Protein AF-A0A1Q6R2U0-F1 (afdb_monomer_lite)

Foldseek 3Di:
DDPPPPDDPPPCDPDPDQDPDPVSVVLQVVLVVVLVVCVVVVHDPVVNVVSSVCSNPDDLLPLVSQDPDPVCVLVSVLSVQLNVCVVVVHDNVVSVVSSVCSVVVVDPDPPPPDD

Radius of gyration: 21.15 Å; chains: 1; bounding box: 33×28×81 Å

Secondary structure (DSSP, 8-state):
--------------------SHHHHHHHHHHHHHHHHHHHTT--HHHHHHHHHHHHH--TT-GGGS--SHHHHHHHHHHHHHHHHHHTT--HHHHHHHHHHHHTT----------

Organism: NCBI:txid626940

Structure (mmCIF, N/CA/C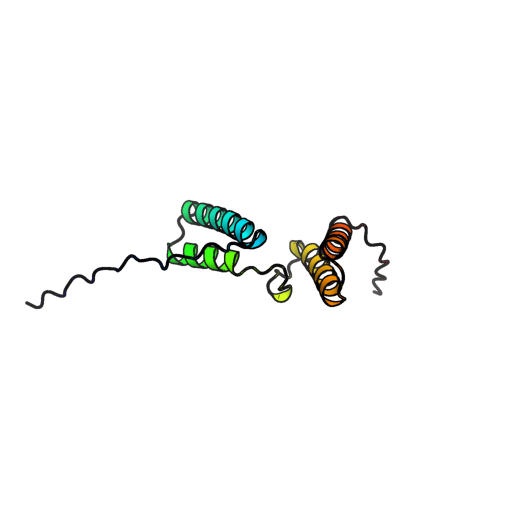/O backbone):
data_AF-A0A1Q6R2U0-F1
#
_entry.id   AF-A0A1Q6R2U0-F1
#
loop_
_atom_site.group_PDB
_atom_site.id
_atom_site.type_symbol
_atom_site.label_atom_id
_atom_site.label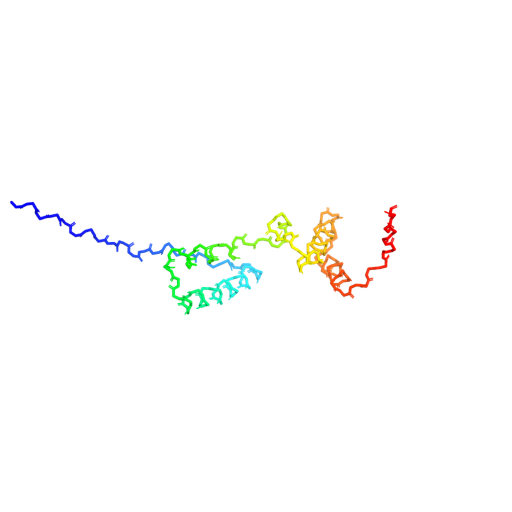_alt_id
_atom_site.label_comp_id
_atom_site.label_asym_id
_atom_site.label_entity_id
_atom_site.label_seq_id
_atom_site.pdbx_PDB_ins_code
_atom_site.Cartn_x
_atom_site.Cartn_y
_atom_site.Cartn_z
_atom_site.occupancy
_atom_site.B_iso_or_equiv
_atom_site.auth_seq_id
_atom_site.auth_comp_id
_atom_site.auth_asym_id
_atom_site.auth_atom_id
_atom_site.pdbx_PDB_model_num
ATOM 1 N N . MET A 1 1 ? 4.110 -22.335 -54.935 1.00 39.41 1 MET A N 1
ATOM 2 C CA . MET A 1 1 ? 4.667 -21.355 -53.977 1.00 39.41 1 MET A CA 1
ATOM 3 C C . MET A 1 1 ? 3.558 -20.981 -53.012 1.00 39.41 1 MET A C 1
ATOM 5 O O . MET A 1 1 ? 2.598 -20.349 -53.429 1.00 39.41 1 MET A O 1
ATOM 9 N N . VAL A 1 2 ? 3.614 -21.476 -51.776 1.00 39.28 2 VAL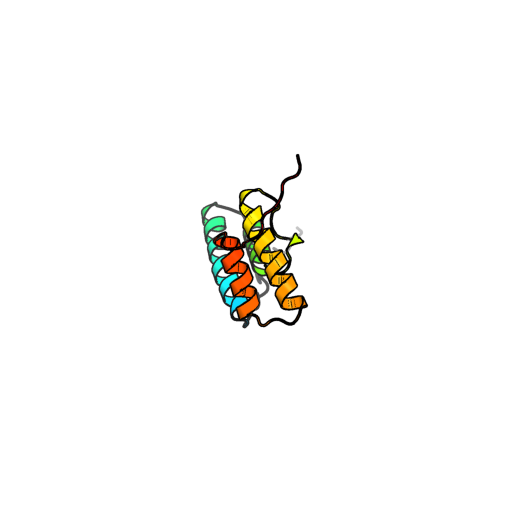 A N 1
ATOM 10 C CA . VAL A 1 2 ? 2.599 -21.178 -50.756 1.00 39.28 2 VAL A CA 1
ATOM 11 C C . VAL A 1 2 ? 2.981 -19.849 -50.117 1.00 39.28 2 VAL A C 1
ATOM 13 O O . VAL A 1 2 ? 3.939 -19.777 -49.354 1.00 39.28 2 VAL A O 1
ATOM 16 N N . VAL A 1 3 ? 2.271 -18.785 -50.485 1.00 45.88 3 VAL A N 1
ATOM 17 C CA . VAL A 1 3 ? 2.403 -17.474 -49.846 1.00 45.88 3 VAL A CA 1
ATOM 18 C C . VAL A 1 3 ? 1.584 -17.541 -48.561 1.00 45.88 3 VAL A C 1
ATOM 20 O O . VAL A 1 3 ? 0.357 -17.464 -48.592 1.00 45.88 3 VAL A O 1
ATOM 23 N N . ILE A 1 4 ? 2.252 -17.783 -47.433 1.00 52.69 4 ILE A N 1
ATOM 24 C CA . ILE A 1 4 ? 1.596 -17.774 -46.126 1.00 52.69 4 ILE A CA 1
ATOM 25 C C . ILE A 1 4 ? 1.245 -16.321 -45.801 1.00 52.69 4 ILE A C 1
ATOM 27 O O . ILE A 1 4 ? 2.113 -15.464 -45.654 1.00 52.69 4 ILE A O 1
ATOM 31 N N . LYS A 1 5 ? -0.067 -16.078 -45.764 1.00 48.94 5 LYS A N 1
ATOM 32 C CA . LYS A 1 5 ? -0.763 -14.872 -45.314 1.00 48.94 5 LYS A CA 1
ATOM 33 C C . LYS A 1 5 ? -0.088 -14.336 -44.047 1.00 48.94 5 LYS A C 1
ATOM 35 O O . LYS A 1 5 ? -0.131 -14.996 -43.012 1.00 48.94 5 LYS A O 1
ATOM 40 N N . GLY A 1 6 ? 0.532 -13.160 -44.147 1.00 45.28 6 GLY A N 1
ATOM 41 C CA . GLY A 1 6 ? 1.014 -12.410 -42.993 1.00 45.28 6 GLY A CA 1
ATOM 42 C C . GLY A 1 6 ? -0.164 -12.147 -42.067 1.00 45.28 6 GLY A C 1
ATOM 43 O O . GLY A 1 6 ? -1.067 -11.387 -42.401 1.00 45.28 6 GLY A O 1
ATOM 44 N N . SER A 1 7 ? -0.187 -12.870 -40.955 1.00 45.28 7 SER A N 1
ATOM 45 C CA . SER A 1 7 ? -1.165 -12.762 -39.887 1.00 45.28 7 SER A CA 1
ATOM 46 C C . SER A 1 7 ? -1.144 -11.344 -39.331 1.00 45.28 7 SER A C 1
ATOM 48 O O . SER A 1 7 ? -0.185 -10.924 -38.688 1.00 45.28 7 SER A O 1
ATOM 50 N N . GLU A 1 8 ? -2.216 -10.621 -39.631 1.00 45.44 8 GLU A N 1
ATOM 51 C CA . GLU A 1 8 ? -2.621 -9.365 -39.023 1.00 45.44 8 GLU A CA 1
ATOM 52 C C . GLU A 1 8 ? -2.607 -9.553 -37.499 1.00 45.44 8 GLU A C 1
ATOM 54 O O . GLU A 1 8 ? -3.492 -10.193 -36.926 1.00 45.44 8 GLU A O 1
ATOM 59 N N . VAL A 1 9 ? -1.546 -9.082 -36.834 1.00 49.19 9 VAL A N 1
ATOM 60 C CA . VAL A 1 9 ? -1.520 -9.023 -35.374 1.00 49.19 9 VAL A CA 1
ATOM 61 C C . VAL A 1 9 ? -2.560 -7.988 -34.982 1.00 49.19 9 VAL A C 1
ATOM 63 O O . VAL A 1 9 ? -2.351 -6.782 -35.096 1.00 49.19 9 VAL A O 1
ATOM 66 N N . ASN A 1 10 ? -3.738 -8.480 -34.612 1.00 46.56 10 ASN A N 1
ATOM 67 C CA . ASN A 1 10 ? -4.808 -7.697 -34.024 1.00 46.56 10 ASN A CA 1
ATOM 68 C C . ASN A 1 10 ? -4.240 -7.052 -32.750 1.00 46.56 10 ASN A C 1
ATOM 70 O O . ASN A 1 10 ? -4.288 -7.625 -31.668 1.00 46.56 10 ASN A O 1
ATOM 74 N N . ASN A 1 11 ? -3.660 -5.858 -32.886 1.00 49.44 11 ASN A N 1
ATOM 75 C CA . ASN A 1 11 ? -3.066 -5.063 -31.808 1.00 49.44 11 ASN A CA 1
ATOM 76 C C . ASN A 1 11 ? -4.152 -4.441 -30.904 1.00 49.44 11 ASN A C 1
ATOM 78 O O . ASN A 1 11 ? -3.963 -3.390 -30.292 1.00 49.44 11 ASN A O 1
ATOM 82 N N . MET A 1 12 ? -5.331 -5.065 -30.868 1.00 46.28 12 MET A N 1
ATOM 83 C CA . MET A 1 12 ? -6.442 -4.698 -30.015 1.00 46.28 12 MET A CA 1
ATOM 84 C C . MET A 1 12 ? -6.142 -5.213 -28.616 1.00 46.28 12 MET A C 1
ATOM 86 O O . MET A 1 12 ? -6.625 -6.263 -28.198 1.00 46.28 12 MET A O 1
ATOM 90 N N . HIS A 1 13 ? -5.320 -4.466 -27.881 1.00 50.41 13 HIS A N 1
ATOM 91 C CA . HIS A 1 13 ? -5.285 -4.629 -26.438 1.00 50.41 13 HIS A CA 1
ATOM 92 C C . HIS A 1 13 ? -6.718 -4.448 -25.912 1.00 50.41 13 HIS A C 1
ATOM 94 O O . HIS A 1 13 ? -7.342 -3.423 -26.221 1.00 50.41 13 HIS A O 1
ATOM 100 N N . PRO A 1 14 ? -7.268 -5.427 -25.167 1.00 59.00 14 PRO A N 1
ATOM 101 C CA . PRO A 1 14 ? -8.590 -5.294 -24.580 1.00 59.00 14 PRO A CA 1
ATOM 102 C C . PRO A 1 14 ? -8.620 -4.013 -23.754 1.00 59.00 14 PRO A C 1
ATOM 104 O O . PRO A 1 14 ? -7.723 -3.741 -22.951 1.00 59.00 14 PRO A O 1
ATOM 107 N N . LYS A 1 15 ? -9.625 -3.181 -24.021 1.00 57.06 15 LYS A N 1
ATOM 108 C CA . LYS A 1 15 ? -9.769 -1.877 -23.386 1.00 57.06 15 LYS A CA 1
ATOM 109 C C . LYS A 1 15 ? -10.036 -2.127 -21.906 1.00 57.06 15 LYS A C 1
ATOM 111 O O . LYS A 1 15 ? -11.103 -2.612 -21.547 1.00 57.06 15 LYS A O 1
ATOM 116 N N . PHE A 1 16 ? -9.040 -1.868 -21.068 1.00 62.78 16 PHE A N 1
ATOM 117 C CA . PHE A 1 16 ? -9.191 -2.022 -19.631 1.00 62.78 16 PHE A CA 1
ATOM 118 C C . PHE A 1 16 ? -10.194 -0.977 -19.133 1.00 62.78 16 PHE A C 1
ATOM 120 O O . PHE A 1 16 ? -9.977 0.225 -19.304 1.00 62.78 16 PHE A O 1
ATOM 127 N N . GLU A 1 17 ? -11.311 -1.433 -18.571 1.00 62.31 17 GLU A N 1
ATOM 128 C CA . GLU A 1 17 ? -12.320 -0.551 -17.996 1.00 62.31 17 GLU A CA 1
ATOM 129 C C . GLU A 1 17 ? -11.741 0.092 -16.736 1.00 62.31 17 GLU A C 1
ATOM 131 O O . GLU A 1 17 ? -11.443 -0.585 -15.751 1.00 62.31 17 GLU A O 1
ATOM 136 N N . ILE A 1 18 ? -11.520 1.409 -16.787 1.00 63.31 18 ILE A N 1
ATOM 137 C CA . ILE A 1 18 ? -11.018 2.162 -15.639 1.00 63.31 18 ILE A CA 1
ATOM 138 C C . ILE A 1 18 ? -12.087 2.076 -14.547 1.00 63.31 18 ILE A C 1
ATOM 140 O O . ILE A 1 18 ? -13.216 2.516 -14.783 1.00 63.31 18 ILE A O 1
ATOM 144 N N . PRO A 1 19 ? -11.764 1.540 -13.359 1.00 64.81 19 PRO A N 1
ATOM 145 C CA . PRO A 1 19 ? -12.742 1.456 -12.292 1.00 64.81 19 PRO A CA 1
ATOM 146 C C . PRO A 1 19 ? -13.246 2.854 -11.922 1.00 64.81 19 PRO A C 1
ATOM 148 O O . PRO A 1 19 ? -12.452 3.766 -11.689 1.00 64.81 19 PRO A O 1
ATOM 151 N N . THR A 1 20 ? -14.565 3.018 -11.844 1.00 63.44 20 THR A N 1
ATOM 152 C CA . THR A 1 20 ? -15.222 4.280 -11.455 1.00 63.44 20 THR A CA 1
ATOM 153 C C . THR A 1 20 ? -15.216 4.519 -9.946 1.00 63.44 20 THR A C 1
ATOM 155 O O . THR A 1 20 ? -15.589 5.595 -9.485 1.00 63.44 20 THR A O 1
ATOM 158 N N . ASP A 1 21 ? -14.790 3.522 -9.172 1.00 73.62 21 ASP A N 1
ATOM 159 C CA . ASP A 1 21 ? -14.623 3.620 -7.730 1.00 73.62 21 ASP A CA 1
ATOM 160 C C . AS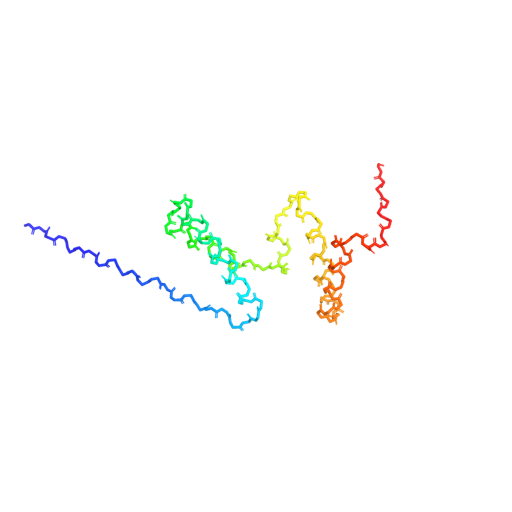P A 1 21 ? -13.473 4.595 -7.369 1.00 73.62 21 ASP A C 1
ATOM 162 O O . ASP A 1 21 ? -12.394 4.513 -7.971 1.00 73.62 21 ASP A O 1
ATOM 166 N N . PRO A 1 22 ? -13.643 5.500 -6.382 1.00 69.00 22 PRO A N 1
ATOM 167 C CA . PRO A 1 22 ? -12.612 6.465 -5.983 1.00 69.00 22 PRO A CA 1
ATOM 168 C C . PRO A 1 22 ? -11.255 5.836 -5.625 1.00 69.00 22 PRO A C 1
ATOM 170 O O . PRO A 1 22 ? -10.199 6.410 -5.919 1.00 69.00 22 PRO A O 1
ATOM 173 N N . HIS A 1 23 ? -11.266 4.643 -5.023 1.00 70.12 23 HIS A N 1
ATOM 174 C CA . HIS A 1 23 ? -10.060 3.887 -4.687 1.00 70.12 23 HIS A CA 1
ATOM 175 C C . HIS A 1 23 ? -9.516 3.126 -5.911 1.00 70.12 23 HIS A C 1
ATOM 177 O O . HIS A 1 23 ? -8.309 2.952 -6.081 1.00 70.12 23 HIS A O 1
ATOM 183 N N . GLY A 1 24 ? -10.394 2.702 -6.818 1.00 71.25 24 GLY A N 1
ATOM 184 C CA . GLY A 1 24 ? -10.045 2.205 -8.148 1.00 71.25 24 GLY A CA 1
ATOM 185 C C . GLY A 1 24 ? -9.285 3.220 -9.013 1.00 71.25 24 GLY A C 1
ATOM 186 O O . GLY A 1 24 ? -8.281 2.860 -9.630 1.00 71.25 24 GLY A O 1
ATOM 187 N N . LYS A 1 25 ? -9.678 4.500 -8.981 1.00 76.44 25 LYS A N 1
ATOM 188 C CA . LYS A 1 25 ? -8.966 5.586 -9.677 1.00 76.44 25 LYS A CA 1
ATOM 189 C C . LYS A 1 25 ? -7.533 5.768 -9.162 1.00 76.44 25 LYS A C 1
ATOM 191 O O . LYS A 1 25 ? -6.603 5.831 -9.961 1.00 76.44 25 LYS A O 1
ATOM 196 N N . HIS A 1 26 ? -7.337 5.778 -7.841 1.00 77.69 26 HIS A N 1
ATOM 197 C CA . HIS A 1 26 ? -5.997 5.865 -7.242 1.00 77.69 26 HIS A CA 1
ATOM 198 C C . HIS A 1 26 ? -5.115 4.662 -7.608 1.00 77.69 26 HIS A C 1
ATOM 200 O O . HIS A 1 26 ? -3.924 4.822 -7.885 1.00 77.69 26 HIS A O 1
ATOM 206 N N . ARG A 1 27 ? -5.696 3.454 -7.661 1.00 78.75 27 ARG A N 1
ATOM 207 C CA . ARG A 1 27 ? -4.988 2.249 -8.123 1.00 78.75 27 ARG A CA 1
ATOM 208 C C . ARG A 1 27 ? -4.562 2.365 -9.582 1.00 78.75 27 ARG A C 1
ATOM 210 O O . ARG A 1 27 ? -3.418 2.048 -9.886 1.00 78.75 27 ARG A O 1
ATOM 217 N N . TYR A 1 28 ? -5.426 2.885 -10.451 1.00 81.50 28 TYR A N 1
ATOM 218 C CA . TYR A 1 28 ? -5.092 3.131 -11.854 1.00 81.50 28 TYR A CA 1
ATOM 219 C C . TYR A 1 28 ? -3.952 4.147 -12.014 1.00 81.50 28 TYR A C 1
ATOM 221 O O . TYR A 1 28 ? -3.000 3.896 -12.750 1.00 81.50 28 TYR A O 1
ATOM 229 N N . GLU A 1 29 ? -3.987 5.262 -11.278 1.00 82.25 29 GLU A N 1
ATOM 230 C CA . GLU A 1 29 ? -2.904 6.255 -11.289 1.00 82.25 29 GLU A CA 1
ATOM 23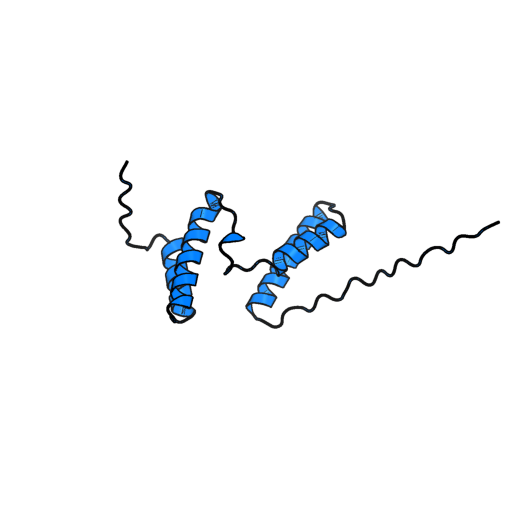1 C C . GLU A 1 29 ? -1.568 5.662 -10.809 1.00 82.25 29 GLU A C 1
ATOM 233 O O . GLU A 1 29 ? -0.519 5.924 -11.401 1.00 82.25 29 GLU A O 1
ATOM 238 N N . SER A 1 30 ? -1.594 4.816 -9.774 1.00 82.94 30 SER A N 1
ATOM 239 C CA . SER A 1 30 ? -0.413 4.073 -9.319 1.00 82.94 30 SER A CA 1
ATOM 240 C C . SER A 1 30 ? 0.077 3.077 -10.377 1.00 82.94 30 SER A C 1
ATOM 242 O O . SER A 1 30 ? 1.263 3.053 -10.713 1.00 82.94 30 SER A O 1
ATOM 244 N N . ALA A 1 31 ? -0.836 2.299 -10.969 1.00 84.19 31 ALA A N 1
ATOM 245 C CA . ALA A 1 31 ? -0.523 1.316 -12.002 1.00 84.19 31 ALA A CA 1
ATOM 246 C C . ALA A 1 31 ? 0.174 1.970 -13.200 1.00 84.19 31 ALA A C 1
ATOM 248 O O . ALA A 1 31 ? 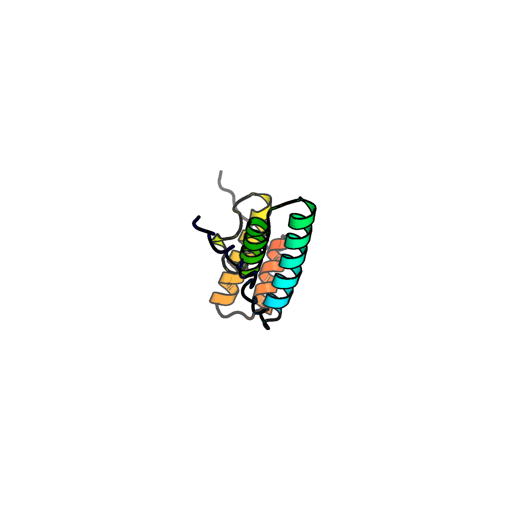1.173 1.446 -13.689 1.00 84.19 31 ALA A O 1
ATOM 249 N N . MET A 1 32 ? -0.283 3.153 -13.617 1.00 84.75 32 MET A N 1
ATOM 250 C CA . MET A 1 32 ? 0.354 3.923 -14.684 1.00 84.75 32 MET A CA 1
ATOM 251 C C . MET A 1 32 ? 1.786 4.343 -14.333 1.00 84.75 32 MET A C 1
ATOM 253 O O . MET A 1 32 ? 2.676 4.151 -15.159 1.00 84.75 32 MET A O 1
ATOM 257 N N . LYS A 1 33 ? 2.057 4.799 -13.101 1.00 88.19 33 LYS A N 1
ATOM 258 C CA . LYS A 1 33 ? 3.432 5.109 -12.655 1.00 88.19 33 LYS A CA 1
ATOM 259 C C . LYS A 1 33 ? 4.347 3.881 -12.719 1.00 88.19 33 LYS A C 1
ATOM 261 O O . LYS A 1 33 ? 5.495 3.979 -13.152 1.00 88.19 33 LYS A O 1
ATOM 266 N N . HIS A 1 34 ? 3.840 2.710 -12.327 1.00 85.69 34 HIS A N 1
ATOM 267 C CA . HIS A 1 34 ? 4.584 1.451 -12.427 1.00 85.69 34 HIS A CA 1
ATOM 268 C C . HIS A 1 34 ? 4.815 1.021 -13.882 1.00 85.69 34 HIS A C 1
ATOM 270 O O . HIS A 1 34 ? 5.905 0.555 -14.216 1.00 85.69 34 HIS A O 1
ATOM 276 N N . VAL A 1 35 ? 3.825 1.216 -14.758 1.00 85.62 35 VAL A N 1
ATOM 277 C CA . VAL A 1 35 ? 3.942 0.992 -16.206 1.00 85.62 35 VAL A CA 1
ATOM 278 C C . VAL A 1 35 ? 4.999 1.907 -16.817 1.00 85.62 35 VAL A C 1
ATOM 280 O O . VAL A 1 35 ? 5.829 1.439 -17.590 1.00 85.62 35 VAL A O 1
ATOM 283 N N . GLU A 1 36 ? 5.015 3.192 -16.467 1.00 86.38 36 GLU A N 1
ATOM 284 C CA . GLU A 1 36 ? 6.025 4.142 -16.943 1.00 86.38 36 GLU A CA 1
ATOM 285 C C . GLU A 1 36 ? 7.431 3.763 -16.471 1.00 86.38 36 GLU A C 1
ATOM 287 O O . GLU A 1 36 ? 8.368 3.760 -17.271 1.00 86.38 36 GLU A O 1
ATOM 292 N N . ALA A 1 37 ? 7.582 3.360 -15.207 1.00 87.44 37 ALA A N 1
ATOM 293 C CA . ALA A 1 37 ? 8.853 2.864 -14.686 1.00 87.44 37 ALA A CA 1
ATOM 294 C C . ALA A 1 37 ? 9.312 1.583 -15.407 1.00 87.44 37 ALA A C 1
ATOM 296 O O . ALA A 1 37 ? 10.484 1.460 -15.759 1.00 87.44 37 ALA A O 1
ATOM 297 N N . ALA A 1 38 ? 8.394 0.651 -15.680 1.00 85.94 38 ALA A N 1
ATOM 298 C CA . ALA A 1 38 ? 8.672 -0.583 -16.414 1.00 85.94 38 ALA A CA 1
ATOM 299 C C . ALA A 1 38 ? 9.060 -0.318 -17.878 1.00 85.94 38 ALA A C 1
ATOM 301 O O . ALA A 1 38 ? 10.029 -0.899 -18.366 1.00 85.94 38 ALA A O 1
ATOM 302 N N . LYS A 1 39 ? 8.366 0.612 -18.547 1.00 84.19 39 LYS A N 1
ATOM 303 C CA . LYS A 1 39 ? 8.721 1.101 -19.888 1.00 84.19 39 LYS A CA 1
ATOM 304 C C . LYS A 1 39 ? 10.115 1.716 -19.898 1.00 84.19 39 LYS A C 1
ATOM 306 O O . LYS A 1 39 ? 10.922 1.386 -20.759 1.00 84.19 39 LYS A O 1
ATOM 311 N N . LYS A 1 40 ? 10.426 2.567 -18.915 1.00 87.88 40 LYS A N 1
ATOM 312 C CA . LYS A 1 40 ? 11.749 3.191 -18.777 1.00 87.88 40 LYS A CA 1
ATOM 313 C C . LYS A 1 40 ? 12.852 2.165 -18.504 1.00 87.88 40 LYS A C 1
ATOM 315 O O . LYS A 1 40 ? 13.967 2.339 -18.979 1.00 87.88 40 LYS A O 1
ATOM 320 N N . ALA A 1 41 ? 12.539 1.096 -17.776 1.00 85.88 41 ALA A N 1
ATOM 321 C CA . ALA A 1 41 ? 13.445 -0.025 -17.540 1.00 85.88 41 ALA A CA 1
ATOM 322 C C . ALA A 1 41 ? 13.612 -0.951 -18.764 1.00 85.88 41 ALA A C 1
ATOM 324 O O . ALA A 1 41 ? 14.360 -1.920 -18.679 1.00 85.88 41 ALA A O 1
ATOM 325 N N . GLY A 1 42 ? 12.930 -0.678 -19.884 1.00 87.81 42 GLY A N 1
ATOM 326 C CA . GLY A 1 42 ? 13.025 -1.476 -21.106 1.00 87.81 42 GLY A CA 1
ATOM 327 C C . GLY A 1 42 ? 12.328 -2.835 -21.022 1.00 87.81 42 GLY A C 1
ATOM 328 O O . GLY A 1 42 ? 12.682 -3.739 -21.774 1.00 87.81 42 GLY A O 1
ATOM 329 N N . LYS A 1 43 ? 11.361 -3.002 -20.108 1.00 86.69 43 LYS A N 1
ATOM 330 C CA . LYS A 1 43 ? 10.589 -4.247 -19.996 1.00 86.69 43 LYS A CA 1
ATOM 331 C C . LYS A 1 43 ? 9.710 -4.474 -21.223 1.00 86.69 43 LYS A C 1
ATOM 333 O O . LYS A 1 43 ? 9.272 -3.527 -21.878 1.00 86.69 43 LYS A O 1
ATOM 338 N N . SER A 1 44 ? 9.425 -5.741 -21.498 1.00 85.44 44 SER A N 1
ATOM 339 C CA . SER A 1 44 ? 8.542 -6.139 -22.596 1.00 85.44 44 SER A CA 1
ATOM 340 C C . SER A 1 44 ? 7.086 -5.714 -22.351 1.00 85.44 44 SER A C 1
ATOM 342 O O . SER A 1 44 ? 6.669 -5.473 -21.214 1.00 85.44 44 SER A O 1
ATOM 344 N N . SER A 1 45 ? 6.285 -5.625 -23.420 1.00 78.56 45 SER A N 1
ATOM 345 C CA . SER A 1 45 ? 4.870 -5.234 -23.310 1.00 78.56 45 SER A CA 1
ATOM 346 C C . SER A 1 45 ? 4.068 -6.197 -22.427 1.00 78.56 45 SER A C 1
ATOM 348 O O . SER A 1 45 ? 3.229 -5.748 -21.649 1.00 78.56 45 SER A O 1
ATOM 350 N N . ASP A 1 46 ? 4.359 -7.498 -22.494 1.00 82.88 46 ASP A N 1
ATOM 351 C CA . ASP A 1 46 ? 3.726 -8.518 -21.651 1.00 82.88 46 ASP A CA 1
ATOM 352 C C . ASP A 1 46 ? 4.041 -8.324 -20.164 1.00 82.88 46 ASP A C 1
ATOM 354 O O . ASP A 1 46 ? 3.149 -8.397 -19.318 1.00 82.88 46 ASP A O 1
ATOM 358 N N . GLU A 1 47 ? 5.288 -7.994 -19.822 1.00 81.19 47 GLU A N 1
ATOM 359 C CA . GLU A 1 47 ? 5.666 -7.692 -18.438 1.00 81.19 47 GLU A CA 1
ATOM 360 C C . GLU A 1 47 ? 5.018 -6.404 -17.929 1.00 81.19 47 GLU A C 1
ATOM 362 O O . GLU A 1 47 ? 4.594 -6.331 -16.775 1.00 81.19 47 GLU A O 1
ATOM 367 N N . ILE A 1 48 ? 4.915 -5.382 -18.780 1.00 83.69 48 ILE A N 1
ATOM 368 C CA . ILE A 1 48 ? 4.219 -4.136 -18.452 1.00 83.69 48 ILE A CA 1
ATOM 369 C C . ILE A 1 48 ? 2.734 -4.417 -18.180 1.00 83.69 48 ILE A C 1
ATOM 371 O O . ILE A 1 48 ? 2.186 -3.899 -17.205 1.00 83.69 48 ILE A O 1
ATOM 375 N N . HIS A 1 49 ? 2.096 -5.269 -18.987 1.00 81.44 49 HIS A N 1
ATOM 376 C CA . HIS A 1 49 ? 0.719 -5.707 -18.757 1.00 81.44 49 HIS A CA 1
ATOM 377 C C . HIS A 1 49 ? 0.571 -6.499 -17.458 1.00 81.44 49 HIS A C 1
ATOM 379 O O . HIS A 1 49 ? -0.369 -6.249 -16.704 1.00 81.44 49 HIS A O 1
ATOM 385 N N . ALA A 1 50 ? 1.502 -7.406 -17.156 1.00 85.00 50 ALA A N 1
ATOM 386 C CA . ALA A 1 50 ? 1.495 -8.156 -15.905 1.00 85.00 50 ALA A CA 1
ATOM 387 C C . ALA A 1 50 ? 1.634 -7.231 -14.683 1.00 85.00 50 ALA A C 1
ATOM 389 O O . ALA A 1 50 ? 0.917 -7.401 -13.698 1.00 85.00 50 ALA A O 1
ATOM 390 N N . ILE A 1 51 ? 2.504 -6.217 -14.754 1.00 84.00 51 ILE A N 1
ATOM 391 C CA . ILE A 1 51 ? 2.671 -5.208 -13.696 1.00 84.00 51 ILE A CA 1
ATOM 392 C C . ILE A 1 51 ? 1.392 -4.388 -13.528 1.00 84.00 51 ILE A C 1
ATOM 394 O O . ILE A 1 51 ? 0.913 -4.236 -12.406 1.00 84.00 51 ILE A O 1
ATOM 398 N N . PHE A 1 52 ? 0.820 -3.892 -14.627 1.00 83.62 52 PHE A N 1
ATOM 399 C CA . PHE A 1 52 ? -0.426 -3.131 -14.594 1.00 83.62 52 PHE A CA 1
ATOM 400 C C . PHE A 1 52 ? -1.554 -3.945 -13.955 1.00 83.62 52 PHE A C 1
ATOM 402 O O . PHE A 1 52 ? -2.192 -3.484 -13.010 1.00 83.62 52 PHE A O 1
ATOM 409 N N . LYS A 1 53 ? -1.746 -5.187 -14.417 1.00 84.00 53 LYS A N 1
ATOM 410 C CA . LYS A 1 53 ? -2.763 -6.096 -13.889 1.00 84.00 53 LYS A CA 1
ATOM 411 C C . LYS A 1 53 ? -2.548 -6.352 -12.397 1.00 84.00 53 LYS A C 1
ATOM 413 O O . LYS A 1 53 ? -3.485 -6.195 -11.628 1.00 84.00 53 LYS A O 1
ATOM 418 N N . LYS A 1 54 ? -1.309 -6.619 -11.973 1.00 81.75 54 LYS A N 1
ATOM 419 C CA . LYS A 1 54 ? -0.966 -6.845 -10.563 1.00 81.75 54 LYS A CA 1
ATOM 420 C C . LYS A 1 54 ? -1.283 -5.643 -9.670 1.00 81.75 54 LYS A C 1
ATOM 422 O O . LYS A 1 54 ? -1.754 -5.836 -8.557 1.00 81.75 54 LYS A O 1
ATOM 427 N N . VAL A 1 55 ? -1.045 -4.414 -10.132 1.00 81.38 55 VAL A N 1
ATOM 428 C CA . VAL A 1 55 ? -1.376 -3.201 -9.359 1.00 81.38 55 VAL A CA 1
ATOM 429 C C . VAL A 1 55 ? -2.886 -2.948 -9.330 1.00 81.38 55 VAL A C 1
ATOM 431 O O . VAL A 1 55 ? -3.415 -2.521 -8.307 1.00 81.38 55 VAL A O 1
ATOM 434 N N . MET A 1 56 ? -3.599 -3.243 -10.420 1.00 78.25 56 MET A N 1
ATOM 435 C CA . MET A 1 56 ? -5.060 -3.120 -10.467 1.00 78.25 56 MET A CA 1
ATOM 436 C C . MET A 1 56 ? -5.774 -4.180 -9.616 1.00 78.25 56 MET A C 1
ATOM 438 O O . MET A 1 56 ? -6.743 -3.858 -8.928 1.00 78.25 56 MET A O 1
ATOM 442 N N . GLU A 1 57 ? -5.284 -5.422 -9.639 1.00 77.50 57 GLU A N 1
ATOM 443 C CA . GLU A 1 57 ? -5.766 -6.541 -8.818 1.00 77.50 57 GLU A CA 1
ATOM 444 C C . GLU A 1 57 ? -5.321 -6.427 -7.357 1.00 77.50 57 GLU A C 1
ATOM 446 O O . GLU A 1 57 ? -5.894 -7.100 -6.501 1.00 77.50 57 GLU A O 1
ATOM 451 N N . PHE A 1 58 ? -4.344 -5.565 -7.045 1.00 74.38 58 PHE A N 1
ATOM 452 C CA . PHE A 1 58 ? -3.909 -5.352 -5.672 1.00 74.38 58 PHE A CA 1
ATOM 453 C C . PHE A 1 58 ? -5.081 -4.851 -4.830 1.00 74.38 58 PHE A C 1
ATOM 455 O O . PHE A 1 58 ? -5.586 -3.731 -4.988 1.00 74.38 58 PHE A O 1
ATOM 462 N N . ASN A 1 59 ? -5.512 -5.714 -3.919 1.00 71.44 59 ASN A N 1
ATOM 463 C CA . ASN A 1 59 ? -6.545 -5.410 -2.963 1.00 71.44 59 ASN A CA 1
ATOM 464 C C . ASN A 1 59 ? -5.893 -5.233 -1.589 1.00 71.44 59 ASN A C 1
ATOM 466 O O . ASN A 1 59 ? -5.459 -6.220 -1.003 1.00 71.44 59 ASN A O 1
ATOM 470 N N . PRO A 1 60 ? -5.836 -4.011 -1.037 1.00 67.25 60 PRO A N 1
ATOM 471 C CA . PRO A 1 60 ? -5.256 -3.799 0.286 1.00 67.25 60 PRO A CA 1
ATOM 472 C C . PRO A 1 60 ? -6.035 -4.539 1.393 1.00 67.25 60 PRO A C 1
ATOM 474 O O . PRO A 1 60 ? -5.467 -4.871 2.428 1.00 67.25 60 PRO A O 1
ATOM 477 N N . MET A 1 61 ? -7.314 -4.866 1.172 1.00 68.06 61 MET A N 1
ATOM 478 C CA . MET A 1 61 ? -8.105 -5.692 2.097 1.00 68.06 61 MET A CA 1
ATOM 479 C C . MET A 1 61 ? -7.721 -7.177 2.069 1.00 68.06 61 MET A C 1
ATOM 481 O O . MET A 1 61 ? -8.083 -7.927 2.981 1.00 68.06 61 MET A O 1
ATOM 485 N N . ASP A 1 62 ? -6.997 -7.605 1.036 1.00 77.12 62 ASP A N 1
ATOM 486 C CA . ASP A 1 62 ? -6.430 -8.939 0.950 1.00 77.12 62 ASP A CA 1
ATOM 487 C C . ASP A 1 62 ? -5.042 -8.965 1.602 1.00 77.12 62 ASP A C 1
ATOM 489 O O . ASP A 1 62 ? -3.999 -8.783 0.976 1.00 77.12 62 ASP A O 1
ATOM 493 N N . ILE A 1 63 ? -5.054 -9.175 2.916 1.00 73.94 63 ILE A N 1
ATOM 494 C CA . ILE A 1 63 ? -3.859 -9.201 3.765 1.00 73.94 63 ILE A CA 1
ATOM 495 C C . ILE A 1 63 ? -2.882 -10.309 3.342 1.00 73.94 63 ILE A C 1
ATOM 497 O O . ILE A 1 63 ? -1.683 -10.196 3.602 1.00 73.94 63 ILE A O 1
ATOM 501 N N . GLU A 1 64 ? -3.370 -11.383 2.716 1.00 73.19 64 GLU A N 1
ATOM 502 C CA . GLU A 1 64 ? -2.538 -12.505 2.269 1.00 73.19 64 GLU A CA 1
ATOM 503 C C . GLU A 1 64 ? -1.691 -12.135 1.048 1.00 73.19 64 GLU A C 1
ATOM 505 O O . GLU A 1 64 ? -0.579 -12.639 0.893 1.00 73.19 64 GLU A O 1
ATOM 510 N N . SER A 1 65 ? -2.169 -11.183 0.243 1.00 75.44 65 SER A N 1
ATOM 511 C CA . SER A 1 65 ? -1.444 -10.622 -0.899 1.00 75.44 65 SER A CA 1
ATOM 512 C C . SER A 1 65 ? -0.379 -9.585 -0.507 1.00 75.44 65 SER A C 1
ATOM 514 O O . SER A 1 65 ? 0.416 -9.168 -1.356 1.00 75.44 65 SER A O 1
ATOM 516 N N . ILE A 1 66 ? -0.329 -9.157 0.761 1.00 77.31 66 ILE A N 1
ATOM 517 C CA . ILE A 1 66 ? 0.695 -8.230 1.262 1.00 77.31 66 ILE A CA 1
ATOM 518 C C . ILE A 1 66 ? 1.993 -9.013 1.535 1.00 77.31 66 ILE A C 1
ATOM 520 O O . ILE A 1 66 ? 1.957 -10.015 2.257 1.00 77.31 66 ILE A O 1
ATOM 524 N N . PRO A 1 67 ? 3.152 -8.554 1.021 1.00 81.06 67 PRO A N 1
ATOM 525 C CA . PRO A 1 67 ? 4.452 -9.137 1.343 1.00 81.06 67 PRO A CA 1
ATOM 526 C C . PRO A 1 67 ? 4.678 -9.329 2.855 1.00 81.06 67 PRO A C 1
ATOM 528 O O . PRO A 1 67 ? 4.335 -8.471 3.667 1.00 81.06 67 PRO A O 1
ATOM 531 N N . GLN A 1 68 ? 5.254 -10.474 3.241 1.00 77.56 68 GLN A N 1
ATOM 532 C CA . GLN A 1 68 ? 5.528 -10.823 4.646 1.00 77.56 68 GLN A CA 1
ATOM 533 C C . GLN A 1 68 ? 6.911 -10.363 5.133 1.00 77.56 68 GLN A C 1
ATOM 535 O O . GLN A 1 68 ? 7.392 -10.833 6.162 1.00 77.56 68 GLN A O 1
ATOM 540 N N . ASP A 1 69 ? 7.573 -9.479 4.393 1.00 81.56 69 ASP A N 1
ATOM 541 C CA . ASP A 1 69 ? 8.866 -8.945 4.799 1.00 81.56 69 ASP A CA 1
ATOM 542 C C . ASP A 1 69 ? 8.744 -7.967 5.977 1.00 81.56 69 ASP A C 1
ATOM 544 O O . ASP A 1 69 ? 7.681 -7.417 6.281 1.00 81.56 69 ASP A O 1
ATOM 548 N N . GLU A 1 70 ? 9.872 -7.741 6.647 1.00 79.56 70 GLU A N 1
ATOM 549 C CA . GLU A 1 70 ? 9.948 -6.895 7.837 1.00 79.56 70 GLU A CA 1
ATOM 550 C C . GLU A 1 70 ? 9.530 -5.441 7.556 1.00 79.56 70 GLU A C 1
ATOM 552 O O . GLU A 1 70 ? 8.905 -4.806 8.409 1.00 79.56 70 GLU A O 1
ATOM 557 N N . ALA A 1 71 ? 9.782 -4.925 6.345 1.00 80.06 71 ALA A N 1
ATOM 558 C CA . ALA A 1 71 ? 9.405 -3.560 5.982 1.00 80.06 71 ALA A CA 1
ATOM 559 C C . ALA A 1 71 ? 7.879 -3.393 5.863 1.00 80.06 71 ALA A C 1
ATOM 561 O O . ALA A 1 71 ? 7.351 -2.325 6.182 1.00 80.06 71 ALA A O 1
ATOM 562 N N . HIS A 1 72 ? 7.156 -4.452 5.491 1.00 80.38 72 HIS A N 1
ATOM 563 C CA . HIS A 1 72 ? 5.693 -4.456 5.397 1.00 80.38 72 HIS A CA 1
ATOM 564 C C . HIS A 1 72 ? 4.992 -5.038 6.634 1.00 80.38 72 HIS A C 1
ATOM 566 O O . HIS A 1 72 ? 3.766 -4.970 6.719 1.00 80.38 72 HIS A O 1
ATOM 572 N N . ALA A 1 73 ? 5.722 -5.541 7.636 1.00 83.81 73 ALA A N 1
ATOM 573 C CA . ALA A 1 73 ? 5.141 -6.152 8.836 1.00 83.81 73 ALA A CA 1
ATOM 574 C C . ALA A 1 73 ? 4.194 -5.205 9.605 1.00 83.81 73 ALA A C 1
ATOM 576 O O . ALA A 1 73 ? 3.097 -5.604 10.016 1.00 83.81 73 ALA A O 1
ATOM 577 N N . LYS A 1 74 ? 4.575 -3.925 9.749 1.00 83.75 74 LYS A N 1
ATOM 578 C CA . LYS A 1 74 ? 3.730 -2.894 10.387 1.00 83.75 74 LYS A CA 1
ATOM 579 C C . LYS A 1 74 ? 2.464 -2.620 9.580 1.00 83.75 74 LYS A C 1
ATOM 581 O O . LYS A 1 74 ? 1.373 -2.616 10.143 1.00 83.75 74 LYS A O 1
ATOM 586 N N . TYR A 1 75 ? 2.609 -2.454 8.266 1.00 83.31 75 TYR A N 1
ATOM 587 C CA . TYR A 1 75 ? 1.485 -2.239 7.357 1.00 83.31 75 TYR A CA 1
ATOM 588 C C . TYR A 1 75 ? 0.518 -3.427 7.386 1.00 83.31 75 TYR A C 1
ATOM 590 O O . TYR A 1 75 ? -0.677 -3.242 7.589 1.00 83.31 75 TYR A O 1
ATOM 598 N N . ARG A 1 76 ? 1.030 -4.661 7.305 1.00 84.38 76 ARG A N 1
ATOM 599 C CA . ARG A 1 76 ? 0.229 -5.886 7.397 1.00 84.38 76 ARG A CA 1
ATOM 600 C C . ARG A 1 76 ? -0.558 -5.943 8.705 1.00 84.38 76 ARG A C 1
ATOM 602 O O . ARG A 1 76 ? -1.757 -6.199 8.680 1.00 84.38 76 ARG A O 1
ATOM 609 N N . THR A 1 77 ? 0.088 -5.642 9.831 1.00 85.00 77 THR A N 1
ATOM 610 C CA . THR A 1 77 ? -0.578 -5.572 11.142 1.00 85.00 77 THR A CA 1
ATOM 611 C C . THR A 1 77 ? -1.681 -4.513 11.140 1.00 85.00 77 THR A C 1
ATOM 613 O O . THR A 1 77 ? -2.810 -4.796 11.536 1.00 85.00 77 THR A O 1
ATOM 616 N N . ALA A 1 78 ? -1.403 -3.317 10.619 1.00 87.12 78 ALA A N 1
ATOM 617 C CA . ALA A 1 78 ? -2.392 -2.250 10.514 1.00 87.12 78 ALA A CA 1
ATOM 618 C C . ALA A 1 78 ? -3.624 -2.682 9.699 1.00 87.12 78 ALA A C 1
ATOM 620 O O . ALA A 1 78 ? -4.759 -2.474 10.131 1.00 87.12 78 ALA A O 1
ATOM 621 N N . MET A 1 79 ? -3.405 -3.364 8.573 1.00 85.81 79 MET A N 1
ATOM 622 C CA . MET A 1 79 ? -4.469 -3.866 7.702 1.00 85.81 79 MET A CA 1
ATOM 623 C C . MET A 1 79 ? -5.283 -4.998 8.338 1.00 85.81 79 MET A C 1
ATOM 625 O O . MET A 1 79 ? -6.502 -5.013 8.190 1.00 85.81 79 MET A O 1
ATOM 629 N N . VAL A 1 80 ? -4.657 -5.899 9.107 1.00 86.94 80 VAL A N 1
ATOM 630 C CA . VAL A 1 80 ? -5.364 -6.937 9.887 1.00 86.94 80 VAL A CA 1
ATOM 631 C C . VAL A 1 80 ? -6.359 -6.310 10.856 1.00 86.94 80 VAL A C 1
ATOM 633 O O . VAL A 1 80 ? -7.527 -6.698 10.900 1.00 86.94 80 VAL A O 1
ATOM 636 N N . HIS A 1 81 ? -5.909 -5.323 11.625 1.00 85.38 81 HIS A N 1
ATOM 637 C CA . HIS A 1 81 ? -6.755 -4.660 12.610 1.00 85.38 81 HIS A CA 1
ATOM 638 C C . HIS A 1 81 ? -7.834 -3.788 11.955 1.00 85.38 81 HIS A C 1
ATOM 640 O O . HIS A 1 81 ? -8.967 -3.770 12.434 1.00 85.38 81 HIS A O 1
ATOM 646 N N . MET A 1 82 ? -7.515 -3.116 10.845 1.00 85.81 82 MET A N 1
ATOM 647 C CA . MET A 1 82 ? -8.485 -2.360 10.051 1.00 85.81 82 MET A CA 1
ATOM 648 C C . MET A 1 82 ? -9.577 -3.274 9.482 1.00 85.81 82 MET A C 1
ATOM 650 O O . MET A 1 82 ? -10.762 -2.989 9.645 1.00 85.81 82 MET A O 1
ATOM 654 N N . LYS A 1 83 ? -9.200 -4.407 8.875 1.00 85.19 83 LYS A N 1
ATOM 655 C CA . LYS A 1 83 ? -10.150 -5.393 8.343 1.00 85.19 83 LYS A CA 1
ATOM 656 C C . LYS A 1 83 ? -11.056 -5.928 9.447 1.00 85.19 83 LYS A C 1
ATOM 658 O O . LYS A 1 83 ? -12.270 -5.901 9.296 1.00 85.19 83 LYS A O 1
ATOM 663 N N . LYS A 1 84 ? -10.486 -6.297 10.595 1.00 86.88 84 LYS A N 1
ATOM 664 C CA . LYS A 1 84 ? -11.256 -6.748 11.761 1.00 86.88 84 LYS A CA 1
ATOM 665 C C . LYS A 1 84 ? -12.211 -5.670 12.295 1.00 86.88 84 LYS A C 1
ATOM 667 O O . LYS A 1 84 ? -13.299 -5.993 12.767 1.00 86.88 84 LYS A O 1
ATOM 672 N N . ALA A 1 85 ? -11.842 -4.390 12.216 1.00 85.44 85 ALA A N 1
ATOM 673 C CA . ALA A 1 85 ? -12.733 -3.285 12.571 1.00 85.44 85 ALA A CA 1
ATOM 674 C C . ALA A 1 85 ? -13.925 -3.201 11.601 1.00 85.44 85 ALA A C 1
ATOM 676 O O . ALA A 1 85 ? -15.065 -3.140 12.052 1.00 85.44 85 ALA A O 1
ATOM 677 N N . LEU A 1 86 ? -13.679 -3.306 10.293 1.00 84.00 86 LEU A N 1
ATOM 678 C CA . LEU A 1 86 ? -14.737 -3.343 9.276 1.00 84.00 86 LEU A CA 1
ATOM 679 C C . LEU A 1 86 ? -15.643 -4.578 9.432 1.00 84.00 86 LEU A C 1
ATOM 681 O O . LEU A 1 86 ? -16.862 -4.452 9.393 1.00 84.00 86 LEU A O 1
ATOM 685 N N . GLU A 1 87 ? -15.068 -5.758 9.688 1.00 84.44 87 GLU A N 1
ATOM 686 C CA . GLU A 1 87 ? -15.817 -7.001 9.944 1.00 84.44 87 GLU A CA 1
ATOM 687 C C . GLU A 1 87 ? -16.643 -6.945 11.236 1.00 84.44 87 GLU A C 1
ATOM 689 O O . GLU A 1 87 ? -17.701 -7.562 11.318 1.00 84.44 87 GLU A O 1
ATOM 694 N N . SER A 1 88 ? -16.204 -6.177 12.237 1.00 84.25 88 SER A N 1
ATOM 695 C CA . SER A 1 88 ? -16.984 -5.942 13.463 1.00 84.25 88 SER A CA 1
ATOM 696 C C . SER A 1 88 ? -18.075 -4.875 13.300 1.00 84.25 88 SER A C 1
ATOM 698 O O . SER A 1 88 ? -18.717 -4.506 14.281 1.00 84.25 88 SER A O 1
ATOM 700 N N . GLY A 1 89 ? -18.310 -4.400 12.071 1.00 83.19 89 GLY A N 1
ATOM 701 C CA . GLY A 1 89 ? -19.363 -3.440 11.739 1.00 83.19 89 GLY A CA 1
ATOM 702 C C . GLY A 1 89 ? -19.016 -1.991 12.075 1.00 83.19 89 GLY A C 1
ATOM 703 O O . GLY A 1 89 ? -19.910 -1.147 12.091 1.00 83.19 89 GLY A O 1
ATOM 704 N N . ARG A 1 90 ? -17.740 -1.686 12.356 1.00 83.88 90 ARG A N 1
ATOM 705 C CA . ARG A 1 90 ? -17.290 -0.303 12.556 1.00 83.88 90 ARG A CA 1
ATOM 706 C C . ARG A 1 90 ? -17.285 0.462 11.241 1.00 83.88 90 ARG A C 1
ATOM 708 O O . ARG A 1 90 ? -17.138 -0.112 10.161 1.00 83.88 90 ARG A O 1
ATOM 715 N N . SER A 1 91 ? -17.411 1.779 11.348 1.00 84.94 91 SER A N 1
ATOM 716 C CA . SER A 1 91 ? -17.360 2.664 10.187 1.00 84.94 91 SER A CA 1
ATOM 717 C C . SER A 1 91 ? -15.972 2.669 9.529 1.00 84.94 91 SER A C 1
ATOM 719 O O . SER A 1 91 ? -14.952 2.379 10.163 1.00 84.94 91 SER A O 1
ATOM 721 N N . ALA A 1 92 ? -15.917 3.024 8.242 1.00 80.25 92 ALA A N 1
ATOM 722 C CA . ALA A 1 92 ? -14.656 3.130 7.507 1.00 80.25 92 ALA A CA 1
ATOM 723 C C . ALA A 1 92 ? -13.689 4.157 8.130 1.00 80.25 92 ALA A C 1
ATOM 725 O O . ALA A 1 92 ? -12.478 3.941 8.120 1.00 80.25 92 ALA A O 1
ATOM 726 N N . ASP A 1 93 ? -14.212 5.235 8.720 1.00 83.31 93 ASP A N 1
ATOM 727 C CA . ASP A 1 93 ? -13.424 6.233 9.450 1.00 83.31 93 ASP A CA 1
ATOM 728 C C . ASP A 1 93 ? -12.750 5.648 10.696 1.00 83.31 93 ASP A C 1
ATOM 730 O O . ASP A 1 93 ? -11.545 5.819 10.888 1.00 83.31 93 ASP A O 1
ATOM 734 N N . GLU A 1 94 ? -13.488 4.885 11.507 1.00 82.50 94 GLU A N 1
ATOM 735 C CA . GLU A 1 94 ? -12.928 4.214 12.685 1.00 82.50 94 GLU A CA 1
ATOM 736 C C . GLU A 1 94 ? -11.885 3.161 12.300 1.00 82.50 94 GLU A C 1
ATOM 738 O O . GLU A 1 94 ? -10.856 3.022 12.964 1.00 82.50 94 GLU A O 1
ATOM 743 N N . ALA A 1 95 ? -12.116 2.428 11.209 1.00 85.25 95 ALA A N 1
ATOM 744 C CA . ALA A 1 95 ? -11.147 1.475 10.686 1.00 85.25 95 ALA A CA 1
ATOM 745 C C . ALA A 1 95 ? -9.850 2.183 10.240 1.00 85.25 95 ALA A C 1
ATOM 747 O O . ALA A 1 95 ? -8.751 1.748 10.598 1.00 85.25 95 ALA A O 1
ATOM 748 N N . HIS A 1 96 ? -9.960 3.315 9.536 1.00 83.19 96 HIS A N 1
ATOM 749 C CA . HIS A 1 96 ? -8.808 4.140 9.164 1.00 83.19 96 HIS A CA 1
ATOM 750 C C . HIS A 1 96 ? -8.100 4.766 10.370 1.00 83.19 96 HIS A C 1
ATOM 752 O O . HIS A 1 96 ? -6.885 4.970 10.337 1.00 83.19 96 HIS A O 1
ATOM 758 N N . GLU A 1 97 ? -8.821 5.087 11.442 1.00 86.25 97 GLU A N 1
ATOM 759 C CA . GLU A 1 97 ? -8.211 5.553 12.685 1.00 86.25 97 GLU A CA 1
ATOM 760 C C . GLU A 1 97 ? -7.373 4.450 13.344 1.00 86.25 97 GLU A C 1
ATOM 762 O O . GLU A 1 97 ? -6.233 4.698 13.738 1.00 86.25 97 GLU A O 1
ATOM 767 N N . VAL A 1 98 ? -7.886 3.215 13.391 1.00 85.75 98 VAL A N 1
ATOM 768 C CA . VAL A 1 98 ? -7.129 2.048 13.872 1.00 85.75 98 VAL A CA 1
ATOM 769 C C . VAL A 1 98 ? -5.865 1.837 13.037 1.00 85.75 98 VAL A C 1
ATOM 771 O O . VAL A 1 98 ? -4.785 1.660 13.602 1.00 85.75 98 VAL A O 1
ATOM 774 N N . PHE A 1 99 ? -5.972 1.922 11.708 1.00 86.62 99 PHE A N 1
ATOM 775 C CA . PHE A 1 99 ? -4.818 1.845 10.811 1.00 86.62 99 PHE A CA 1
ATOM 776 C C . PHE A 1 99 ? -3.771 2.925 11.133 1.00 86.62 99 PHE A C 1
ATOM 778 O O . PHE A 1 99 ? -2.595 2.607 11.320 1.00 86.62 99 PHE A O 1
ATOM 785 N N . ARG A 1 100 ? -4.191 4.194 11.257 1.00 87.06 100 ARG A N 1
ATOM 786 C CA . ARG A 1 100 ? -3.294 5.319 11.577 1.00 87.06 100 ARG A CA 1
ATOM 787 C C . ARG A 1 100 ? -2.596 5.134 12.920 1.00 87.06 100 ARG A C 1
ATOM 789 O O . ARG A 1 100 ? -1.380 5.282 12.983 1.00 87.06 100 ARG A O 1
ATOM 796 N N . LYS A 1 101 ? -3.332 4.728 13.957 1.00 87.38 101 LYS A N 1
ATOM 797 C CA . LYS A 1 101 ? -2.768 4.457 15.288 1.00 87.38 101 LYS A CA 1
ATOM 798 C C . LYS A 1 101 ? -1.682 3.384 15.242 1.00 87.38 101 LYS A C 1
ATOM 800 O O . LYS A 1 101 ? -0.653 3.533 15.893 1.00 87.38 101 LYS A O 1
ATOM 805 N N . ILE A 1 102 ? -1.873 2.327 14.449 1.00 86.69 102 ILE A N 1
ATOM 806 C CA . ILE A 1 102 ? -0.870 1.263 14.276 1.00 86.69 102 ILE A CA 1
ATOM 807 C C . ILE A 1 102 ? 0.358 1.770 13.524 1.00 86.69 102 ILE A C 1
ATOM 809 O O . ILE A 1 102 ? 1.482 1.524 13.960 1.00 86.69 102 ILE A O 1
ATOM 813 N N . MET A 1 103 ? 0.162 2.523 12.442 1.00 84.56 103 MET A N 1
ATOM 814 C CA . MET A 1 103 ? 1.269 3.093 11.668 1.00 84.56 103 MET A CA 1
ATOM 815 C C . MET A 1 103 ? 2.108 4.091 12.477 1.00 84.56 103 MET A C 1
ATOM 817 O O . MET A 1 103 ? 3.332 4.092 12.355 1.00 84.56 103 MET A O 1
ATOM 821 N N . ASN A 1 104 ? 1.468 4.886 13.336 1.00 85.25 104 ASN A N 1
ATOM 822 C CA . ASN A 1 104 ? 2.132 5.861 14.203 1.00 85.25 104 ASN A CA 1
ATOM 823 C C . ASN A 1 104 ? 2.698 5.254 15.499 1.00 85.25 104 ASN A C 1
ATOM 825 O O . ASN A 1 104 ? 3.389 5.944 16.244 1.00 85.25 104 ASN A O 1
ATOM 829 N N . GLY A 1 105 ? 2.415 3.979 15.793 1.00 76.81 105 GLY A N 1
ATOM 830 C CA . GLY A 1 105 ? 2.819 3.344 17.053 1.00 76.81 105 GLY A CA 1
ATOM 831 C C . GLY A 1 105 ? 2.038 3.836 18.279 1.00 76.81 105 GLY A C 1
ATOM 832 O O . GLY A 1 105 ? 2.456 3.602 19.406 1.00 76.81 105 GLY A O 1
ATOM 833 N N . GLU A 1 106 ? 0.888 4.478 18.075 1.00 74.31 106 GLU A N 1
ATOM 834 C CA . GLU A 1 106 ? -0.011 4.984 19.125 1.00 74.31 106 GLU A CA 1
ATOM 835 C C . GLU A 1 106 ? -0.884 3.873 19.737 1.00 74.31 106 GLU A C 1
ATOM 837 O O . GLU A 1 106 ? -1.770 4.124 20.555 1.00 74.31 106 GLU A O 1
ATOM 842 N N . THR A 1 107 ? -0.665 2.618 19.341 1.00 62.62 107 THR A N 1
ATOM 843 C CA . THR A 1 107 ? -1.355 1.471 19.931 1.00 62.62 107 THR A CA 1
ATOM 844 C C . THR A 1 107 ? -0.753 1.202 21.301 1.00 62.62 107 THR A C 1
ATOM 846 O O . THR A 1 107 ? 0.378 0.729 21.412 1.00 62.62 107 THR A O 1
ATOM 849 N N . SER A 1 108 ? -1.509 1.469 22.359 1.00 50.75 108 SER A N 1
ATOM 850 C CA . SER A 1 108 ? -1.146 1.082 23.720 1.00 50.75 108 SER A CA 1
ATOM 851 C C . SER A 1 108 ? -1.354 -0.428 23.902 1.00 50.75 108 SER A C 1
ATOM 853 O O . SER A 1 108 ? -2.320 -0.875 24.517 1.00 50.75 108 SER A O 1
ATOM 855 N N . GLY A 1 109 ? -0.484 -1.230 23.297 1.00 48.66 109 GLY A N 1
ATOM 856 C CA . GLY A 1 109 ? -0.426 -2.671 23.490 1.00 48.66 109 GLY A CA 1
ATOM 857 C C . GLY A 1 109 ? 0.930 -3.030 24.070 1.00 48.66 109 GLY A C 1
ATOM 858 O O . GLY A 1 109 ? 1.916 -3.073 23.341 1.00 48.66 109 GLY A O 1
ATOM 859 N N . HIS A 1 110 ? 0.994 -3.288 25.376 1.00 43.44 110 HIS A N 1
ATOM 860 C CA . HIS A 1 110 ? 2.124 -4.000 25.968 1.00 43.44 110 HIS A CA 1
ATOM 861 C C . HIS A 1 110 ? 2.163 -5.411 25.361 1.00 43.44 110 HIS A C 1
ATOM 863 O O . HIS A 1 110 ? 1.540 -6.338 25.874 1.00 43.44 110 HIS A O 1
ATOM 869 N N . CYS A 1 111 ? 2.878 -5.589 24.253 1.00 42.88 111 CYS A N 1
ATOM 870 C CA . CYS A 1 111 ? 3.250 -6.917 23.790 1.00 42.88 111 CYS A CA 1
ATOM 871 C C . CYS A 1 111 ? 4.324 -7.444 24.748 1.00 42.88 111 CYS A C 1
ATOM 873 O O . CYS A 1 111 ? 5.506 -7.133 24.602 1.00 42.88 111 CYS A O 1
ATOM 875 N N . HIS A 1 112 ? 3.911 -8.210 25.762 1.00 39.62 112 HIS A N 1
ATOM 876 C CA . HIS A 1 112 ? 4.829 -9.051 26.523 1.00 39.62 112 HIS A CA 1
ATOM 877 C C . HIS A 1 112 ? 5.410 -10.085 25.551 1.00 39.62 112 HIS A C 1
ATOM 879 O O . HIS A 1 112 ? 4.768 -11.077 25.214 1.00 39.62 112 HIS A O 1
ATOM 885 N N . HIS A 1 113 ? 6.621 -9.828 25.063 1.00 40.34 113 HIS A N 1
ATOM 886 C CA . HIS A 1 113 ? 7.438 -10.854 24.434 1.00 40.34 113 HIS A CA 1
ATOM 887 C C . HIS A 1 113 ? 7.940 -11.750 25.574 1.00 40.34 113 HIS A C 1
ATOM 889 O O . HIS A 1 113 ? 8.931 -11.430 26.231 1.00 40.34 113 HIS A O 1
ATOM 895 N N . SER A 1 114 ? 7.220 -12.829 25.880 1.00 43.97 114 SER A N 1
ATOM 896 C CA . SER A 1 114 ? 7.800 -13.903 26.686 1.00 43.97 114 SER A CA 1
ATOM 897 C C . SER A 1 114 ? 8.875 -14.577 25.834 1.00 43.97 114 SER A C 1
ATOM 899 O O . SER A 1 114 ? 8.574 -15.109 24.767 1.00 43.97 114 SER A O 1
ATOM 901 N N . LYS A 1 115 ? 10.126 -14.434 26.279 1.00 38.78 115 LYS A N 1
ATOM 902 C CA . LYS A 1 115 ? 11.298 -15.155 25.774 1.00 38.78 115 LYS A CA 1
ATOM 903 C C . LYS A 1 115 ? 11.256 -16.618 26.192 1.00 38.78 115 LYS A C 1
ATOM 905 O O . LYS A 1 115 ? 10.738 -16.879 27.301 1.00 38.78 115 LYS A O 1
#

Sequence (115 aa):
MVVIKGSEVNNMHPKFEIPTDPHGKHRYESAMKHVEAAKKAGKSSDEIHAIFKKVMEFNPMDIESIPQDEAHAKYRTAMVHMKKALESGRSADEAHEVFRKIMNGETSGHCHHSK

pLDDT: mean 73.81, std 15.12, range [38.78, 88.19]